Protein AF-A0A8J2T302-F1 (afdb_monomer_lite)

Sequence (129 aa):
MDTKFPEDETDPAKMKKLLAAMSPAQEDRFEQARRARFKPNHLKKLAVIADRGPLDDGGAVVLASLAKSRVAELVRAARERKPGEGALLPSDYAAAARALQRRGRVQVVGSHKKPRLDGPAVVDADELL

pLDDT: mean 75.21, std 18.76, range [34.72, 92.19]

Foldseek 3Di:
DDPPDPPPPPDPVVVVVVCVPDDPVRVVVVVCLVPDWDDLVVVQVVCVVVVVDGDDPVRSRVVRVVVSVVVVQLVVLLCVVVPDDDDRDPVSSVVSVVVCVVVVNDDDDDPVPDPPPPDPDPPDPVVVD

Radius of gyration: 19.32 Å; chains: 1; bounding box: 54×46×35 Å

Secondary structure (DSSP, 8-state):
----PPP-TT-HHHHHHHHHT--HHHHHHHHHHHH----HHHHHHHHHHTTS-PPPHHHHHHHHHHHHHHHHHHHHHHHHHS-SSSPPPHHHHHHHHHHHHHTT-S----TT----TTSPP---GGG--

Organism: NCBI:txid35677

Structure (mmCIF, N/CA/C/O backbone):
data_AF-A0A8J2T302-F1
#
_entry.id   AF-A0A8J2T302-F1
#
loop_
_atom_site.group_PDB
_atom_site.id
_atom_site.type_symbol
_atom_site.label_atom_id
_atom_site.label_alt_id
_atom_site.label_comp_id
_atom_site.label_asym_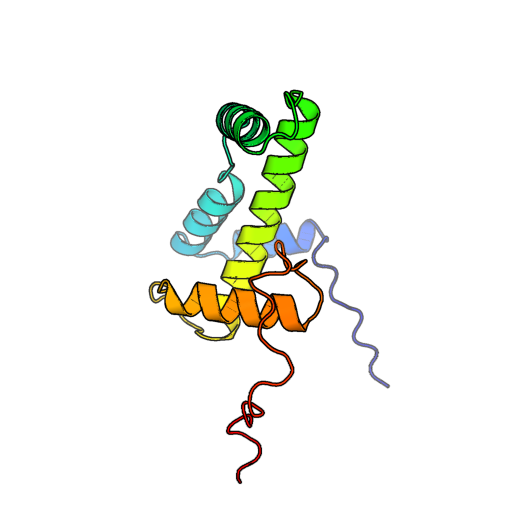id
_atom_site.label_entity_id
_atom_site.label_seq_id
_atom_site.pdbx_PDB_ins_code
_atom_site.Cartn_x
_atom_site.Cartn_y
_atom_site.Cartn_z
_atom_site.occupancy
_atom_site.B_iso_or_equiv
_atom_site.auth_seq_id
_atom_site.auth_comp_id
_atom_site.auth_asym_id
_atom_site.auth_atom_id
_atom_site.pdbx_PDB_model_num
ATOM 1 N N . MET A 1 1 ? -37.675 -12.448 -4.739 1.00 34.72 1 MET A N 1
ATOM 2 C CA . MET A 1 1 ? -36.214 -12.597 -4.882 1.00 34.72 1 MET A CA 1
ATOM 3 C C . MET A 1 1 ? -35.628 -11.202 -4.839 1.00 34.72 1 MET A C 1
ATOM 5 O O . MET A 1 1 ? -35.756 -10.479 -5.817 1.00 34.72 1 MET A O 1
ATOM 9 N N . ASP A 1 2 ? -35.091 -10.798 -3.690 1.00 37.69 2 ASP A N 1
ATOM 10 C CA . ASP A 1 2 ? -34.517 -9.465 -3.502 1.00 37.69 2 ASP A CA 1
ATOM 11 C C . ASP A 1 2 ? -33.136 -9.403 -4.153 1.00 37.69 2 ASP A C 1
ATOM 13 O O . ASP A 1 2 ? -32.121 -9.795 -3.575 1.00 37.69 2 ASP A O 1
ATOM 17 N N . THR A 1 3 ? -33.093 -8.930 -5.393 1.00 38.09 3 THR A N 1
ATOM 18 C CA . THR A 1 3 ? -31.848 -8.584 -6.074 1.00 38.09 3 THR A CA 1
ATOM 19 C C . THR A 1 3 ? -31.274 -7.321 -5.434 1.00 38.09 3 THR A C 1
ATOM 21 O O . THR A 1 3 ? -31.569 -6.204 -5.858 1.00 38.09 3 THR A O 1
ATOM 24 N N . LYS A 1 4 ? -30.451 -7.487 -4.392 1.00 36.47 4 LYS A N 1
ATOM 25 C CA . LYS A 1 4 ? -29.522 -6.444 -3.942 1.00 36.47 4 LYS A CA 1
ATOM 26 C C . LYS A 1 4 ? -28.535 -6.180 -5.078 1.00 36.47 4 LYS A C 1
ATOM 28 O O . LYS A 1 4 ? -27.597 -6.948 -5.279 1.00 36.47 4 LYS A O 1
ATOM 33 N N . PHE A 1 5 ? -28.770 -5.116 -5.842 1.00 38.53 5 PHE A N 1
ATOM 34 C CA . PHE A 1 5 ? -27.757 -4.554 -6.729 1.00 38.53 5 PHE A CA 1
ATOM 35 C C . PHE A 1 5 ? -26.495 -4.269 -5.898 1.00 38.53 5 PHE A C 1
ATOM 37 O O . PHE A 1 5 ? -26.631 -3.768 -4.777 1.00 38.53 5 PHE A O 1
ATOM 44 N N . PRO A 1 6 ? -25.287 -4.610 -6.384 1.00 46.75 6 PRO A N 1
ATOM 45 C CA . PRO A 1 6 ? -24.065 -4.233 -5.692 1.00 46.75 6 PRO A CA 1
ATOM 46 C C . PRO A 1 6 ? -24.058 -2.708 -5.620 1.00 46.75 6 PRO A C 1
ATOM 48 O O . PRO A 1 6 ? -24.114 -2.042 -6.651 1.00 46.75 6 PRO A O 1
ATOM 51 N N . GLU A 1 7 ? -24.108 -2.160 -4.407 1.00 50.03 7 GLU A N 1
ATOM 52 C CA . GLU A 1 7 ? -24.108 -0.718 -4.212 1.00 50.03 7 GLU A CA 1
ATOM 53 C C . GLU A 1 7 ? -22.887 -0.130 -4.919 1.00 50.03 7 GLU A C 1
ATOM 55 O O . GLU A 1 7 ? -21.755 -0.473 -4.586 1.00 50.03 7 GLU A O 1
ATOM 60 N N . ASP A 1 8 ? -23.121 0.724 -5.912 1.00 48.75 8 ASP A N 1
ATOM 61 C CA . ASP A 1 8 ? -22.060 1.245 -6.760 1.00 48.75 8 ASP A CA 1
ATOM 62 C C . ASP A 1 8 ? -21.158 2.183 -5.940 1.00 48.75 8 ASP A C 1
ATOM 64 O O . ASP A 1 8 ? -21.500 3.330 -5.637 1.00 48.75 8 ASP A O 1
ATOM 68 N N . GLU A 1 9 ? -20.006 1.666 -5.508 1.00 52.34 9 GLU A N 1
ATOM 69 C CA . GLU A 1 9 ? -18.983 2.395 -4.748 1.00 52.34 9 GLU A CA 1
ATOM 70 C C . GLU A 1 9 ? -18.361 3.555 -5.553 1.00 52.34 9 GLU A C 1
ATOM 72 O O . GLU A 1 9 ? -17.573 4.328 -5.004 1.00 52.34 9 GLU A O 1
ATOM 77 N N . THR A 1 10 ? -18.717 3.702 -6.837 1.00 58.81 10 THR A N 1
ATOM 78 C CA . THR A 1 10 ? -18.198 4.744 -7.732 1.00 58.81 10 THR A CA 1
ATOM 79 C C . THR A 1 10 ? -19.069 6.002 -7.835 1.00 58.81 10 THR A C 1
ATOM 81 O O . THR A 1 10 ? -18.647 6.965 -8.477 1.00 58.81 10 THR A O 1
ATOM 84 N N . ASP A 1 11 ? -20.228 6.062 -7.164 1.00 74.62 11 ASP A N 1
ATOM 85 C CA . ASP A 1 11 ? -21.092 7.252 -7.178 1.00 74.62 11 ASP A CA 1
ATOM 86 C C . ASP A 1 11 ? -20.425 8.462 -6.469 1.00 74.62 11 ASP A C 1
ATOM 88 O O . ASP A 1 11 ? -20.231 8.448 -5.241 1.00 74.62 11 ASP A O 1
ATOM 92 N N . PRO A 1 12 ? -20.112 9.558 -7.195 1.00 70.56 12 PRO A N 1
ATOM 93 C CA . PRO A 1 12 ? -19.490 10.746 -6.615 1.00 70.56 12 PRO A CA 1
ATOM 94 C C . PRO A 1 12 ? -20.365 11.431 -5.553 1.00 70.56 12 PRO A C 1
ATOM 96 O O . PRO A 1 12 ? -19.830 12.047 -4.625 1.00 70.56 12 PRO A O 1
ATOM 99 N N . ALA A 1 13 ? -21.695 11.313 -5.629 1.00 77.62 13 ALA A N 1
ATOM 100 C CA . ALA A 1 13 ? -22.598 11.869 -4.624 1.00 77.62 13 ALA A CA 1
ATOM 101 C C . ALA A 1 13 ? -22.530 11.084 -3.304 1.00 77.62 13 ALA A C 1
ATOM 103 O O . ALA A 1 13 ? -22.522 11.684 -2.223 1.00 77.62 13 ALA A O 1
ATOM 104 N N . LYS A 1 14 ? -22.416 9.752 -3.375 1.00 75.00 14 LYS A N 1
ATOM 105 C CA . LYS A 1 14 ? -22.210 8.882 -2.208 1.00 75.00 14 LYS A CA 1
ATOM 106 C C . LYS A 1 14 ? -20.849 9.126 -1.561 1.00 75.00 14 LYS A C 1
ATOM 108 O O . LYS A 1 14 ? -20.780 9.272 -0.341 1.00 75.00 14 LYS A O 1
ATOM 113 N N . MET A 1 15 ? -19.792 9.269 -2.362 1.00 71.69 15 MET A N 1
ATOM 114 C CA . MET A 1 15 ? -18.455 9.606 -1.859 1.00 71.69 15 MET A CA 1
ATOM 115 C C . MET A 1 15 ? -18.459 10.946 -1.114 1.00 71.69 15 MET A C 1
ATOM 117 O O . MET A 1 15 ? -17.925 11.048 -0.013 1.00 71.69 15 MET A O 1
ATOM 121 N N . LYS A 1 16 ? -19.140 11.965 -1.657 1.00 75.50 16 LYS A N 1
ATOM 122 C CA . LYS A 1 16 ? -19.279 13.273 -0.999 1.00 75.50 16 LYS A CA 1
ATOM 123 C C . LYS A 1 16 ? -20.013 13.178 0.343 1.00 75.50 16 LYS A C 1
ATOM 125 O O . LYS A 1 16 ? -19.604 13.832 1.298 1.00 75.50 16 LYS A O 1
ATOM 130 N N . LYS A 1 17 ? -21.062 12.351 0.434 1.00 81.31 17 LYS A N 1
ATOM 131 C CA . LYS A 1 17 ? -21.780 12.091 1.696 1.00 81.31 17 LYS A CA 1
ATOM 132 C C . LYS A 1 17 ? -20.908 11.364 2.721 1.00 81.31 17 LYS A C 1
ATOM 134 O O . LYS A 1 17 ? -20.932 11.732 3.888 1.00 81.31 17 LYS A O 1
ATOM 139 N N . LEU A 1 18 ? -20.132 10.370 2.288 1.00 76.62 18 LEU A N 1
ATOM 140 C CA . LEU A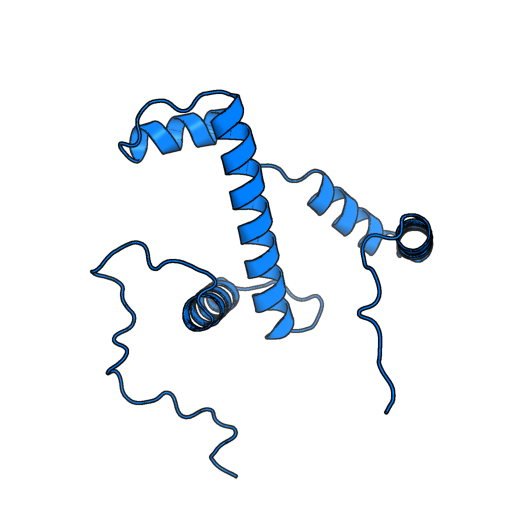 1 18 ? -19.203 9.638 3.152 1.00 76.62 18 LEU A CA 1
ATOM 141 C C . LEU A 1 18 ? -18.120 10.557 3.716 1.00 76.62 18 LEU A C 1
ATOM 143 O O . LEU A 1 18 ? -17.896 10.542 4.919 1.00 76.62 18 LEU A O 1
ATOM 147 N N . LEU A 1 19 ? -17.506 11.387 2.869 1.00 73.94 19 LEU A N 1
ATOM 148 C CA . LEU A 1 19 ? -16.501 12.363 3.296 1.00 73.94 19 LEU A CA 1
ATOM 149 C C . LEU A 1 19 ? -17.088 13.396 4.268 1.00 73.94 19 LEU A C 1
ATOM 151 O O . LEU A 1 19 ? -16.457 13.711 5.268 1.00 73.94 19 LEU A O 1
ATOM 155 N N . ALA A 1 20 ? -18.316 13.869 4.028 1.00 80.38 20 ALA A N 1
ATOM 156 C CA . ALA A 1 20 ? -18.994 14.815 4.919 1.00 80.38 20 ALA A CA 1
ATOM 157 C C . ALA A 1 20 ? -19.364 14.224 6.294 1.00 80.38 20 ALA A C 1
ATOM 159 O O . ALA A 1 20 ? -19.587 14.977 7.238 1.00 80.38 20 ALA A O 1
ATOM 160 N N . ALA A 1 21 ? -19.451 12.897 6.406 1.00 85.12 21 ALA A N 1
ATOM 161 C CA . ALA A 1 21 ? -19.777 12.193 7.645 1.00 85.12 21 ALA A CA 1
ATOM 162 C C . ALA A 1 21 ? -18.535 11.713 8.422 1.00 85.12 21 ALA A C 1
ATOM 164 O O . ALA A 1 21 ? -18.685 11.112 9.487 1.00 85.12 21 ALA A O 1
ATOM 165 N N . MET A 1 22 ? -17.321 11.934 7.902 1.00 85.94 22 MET A N 1
ATOM 166 C CA . MET A 1 22 ? -16.089 11.506 8.563 1.00 85.94 22 MET A CA 1
ATOM 167 C C . MET A 1 22 ? -15.799 12.354 9.802 1.00 85.94 22 MET A C 1
ATOM 169 O O . MET A 1 22 ? -15.908 13.577 9.786 1.00 85.94 22 MET A O 1
ATOM 173 N N . SER A 1 23 ? -15.360 11.703 10.878 1.00 89.00 23 SER A N 1
ATOM 174 C CA . SER A 1 23 ? -14.713 12.413 11.980 1.00 89.00 23 SER A CA 1
ATOM 175 C C . SER A 1 23 ? -13.345 12.961 11.537 1.00 89.00 23 SER A C 1
ATOM 177 O O . SER A 1 23 ? -12.742 12.402 10.617 1.00 89.00 23 SER A O 1
ATOM 179 N N . PRO A 1 24 ? -12.780 13.978 12.217 1.00 88.44 24 PRO A N 1
ATOM 180 C CA . PRO A 1 24 ? -11.465 14.525 11.857 1.00 88.44 24 PRO A CA 1
ATOM 181 C C . PRO A 1 24 ? -10.363 13.456 11.776 1.00 88.44 24 PRO A C 1
ATOM 183 O O . PRO A 1 24 ? -9.580 13.413 10.833 1.00 88.44 24 PRO A O 1
ATOM 186 N N . ALA A 1 25 ? -10.367 12.493 12.704 1.00 86.38 25 ALA A N 1
ATOM 187 C CA . ALA A 1 25 ? -9.422 11.376 12.685 1.00 86.38 25 ALA A CA 1
ATOM 188 C C . ALA A 1 25 ? -9.643 10.405 11.505 1.00 86.38 25 ALA A C 1
ATOM 190 O O . ALA A 1 25 ? -8.721 9.707 11.080 1.00 86.38 25 ALA A O 1
ATOM 191 N N . GLN A 1 26 ? -10.869 10.284 10.989 1.00 85.81 26 GLN A N 1
ATOM 192 C CA . GLN A 1 26 ? -11.154 9.501 9.783 1.00 85.81 26 GLN A CA 1
ATOM 193 C C . GLN A 1 26 ? -10.713 10.245 8.521 1.00 85.81 26 GLN A C 1
ATOM 195 O O . GLN A 1 26 ? -10.113 9.619 7.647 1.00 85.81 26 GLN A O 1
ATOM 200 N N . GLU A 1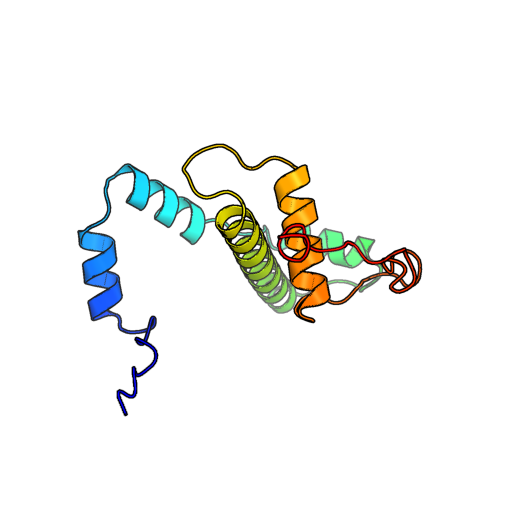 27 ? -10.931 11.558 8.465 1.00 87.44 27 GLU A N 1
ATOM 201 C CA . GLU A 1 27 ? -10.476 12.417 7.371 1.00 87.44 27 GLU A CA 1
ATOM 202 C C . GLU A 1 27 ? -8.9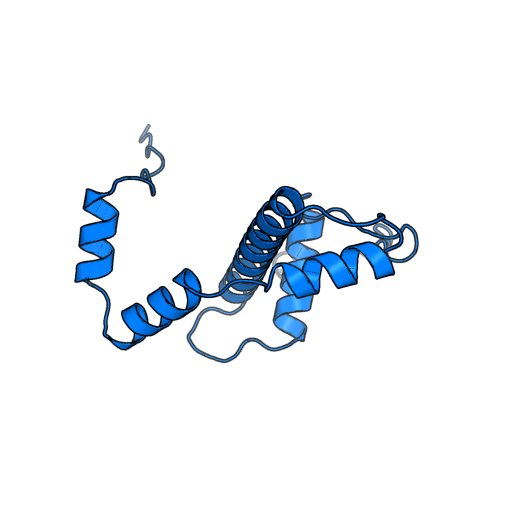45 12.415 7.256 1.00 87.44 27 GLU A C 1
ATOM 204 O O . GLU A 1 27 ? -8.406 12.167 6.177 1.00 87.44 27 GLU A O 1
ATOM 209 N N . ASP A 1 28 ? -8.232 12.553 8.377 1.00 88.56 28 ASP A N 1
ATOM 210 C CA . ASP A 1 28 ? -6.768 12.485 8.406 1.00 88.56 28 ASP A CA 1
ATOM 211 C C . ASP A 1 28 ? -6.244 11.144 7.878 1.00 88.56 28 ASP A C 1
ATOM 213 O O . ASP A 1 28 ? -5.334 11.094 7.043 1.00 88.56 28 ASP A O 1
ATOM 217 N N . ARG A 1 29 ? -6.838 10.029 8.327 1.00 86.81 29 ARG A N 1
ATOM 218 C CA . ARG A 1 29 ? -6.476 8.681 7.853 1.00 86.81 29 ARG A CA 1
ATOM 219 C C . ARG A 1 29 ? -6.761 8.519 6.358 1.00 86.81 29 ARG A C 1
ATOM 221 O O . ARG A 1 29 ? -5.951 7.919 5.645 1.00 86.81 29 ARG A O 1
ATOM 228 N N . PHE A 1 30 ? -7.873 9.069 5.874 1.00 88.38 30 PHE A N 1
ATOM 229 C CA . PHE A 1 30 ? -8.222 9.064 4.457 1.00 88.38 30 PHE A CA 1
ATOM 230 C C . PHE A 1 30 ? -7.220 9.872 3.622 1.00 88.38 30 PHE A C 1
ATOM 232 O O . PHE A 1 30 ? -6.681 9.349 2.645 1.00 88.38 30 PHE A O 1
ATOM 239 N N . GLU A 1 31 ? -6.895 11.105 4.015 1.00 89.62 31 GLU A N 1
ATOM 240 C CA . GLU A 1 31 ? -5.949 11.957 3.286 1.00 89.62 31 GLU A CA 1
ATOM 241 C C . GLU A 1 31 ? -4.531 11.373 3.277 1.00 89.62 31 GLU A C 1
ATOM 243 O O . GLU A 1 31 ? -3.857 11.392 2.238 1.00 89.62 31 GLU A O 1
ATOM 248 N N . GLN A 1 32 ? -4.090 10.781 4.393 1.00 89.88 32 GLN A N 1
ATOM 249 C CA . GLN A 1 32 ? -2.828 10.042 4.459 1.00 89.88 32 GLN A CA 1
ATOM 250 C C . GLN A 1 32 ? -2.810 8.888 3.448 1.00 89.88 3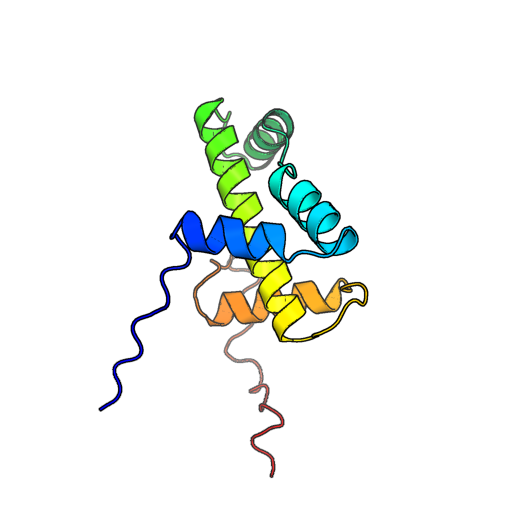2 GLN A C 1
ATOM 252 O O . GLN A 1 32 ? -1.872 8.777 2.653 1.00 89.88 32 GLN A O 1
ATOM 257 N N . ALA A 1 33 ? -3.861 8.063 3.410 1.00 88.75 33 ALA A N 1
ATOM 258 C CA . ALA A 1 33 ? -3.973 6.963 2.454 1.00 88.75 33 ALA A CA 1
ATOM 259 C C . ALA A 1 33 ? -4.049 7.460 0.998 1.00 88.75 33 ALA A C 1
ATOM 261 O O . ALA A 1 33 ? -3.411 6.893 0.100 1.00 88.75 33 ALA A O 1
ATOM 262 N N . ARG A 1 34 ? -4.775 8.555 0.744 1.00 88.94 34 ARG A N 1
ATOM 263 C CA . ARG A 1 34 ? -4.922 9.162 -0.585 1.00 88.94 34 ARG A CA 1
ATOM 264 C C . ARG A 1 34 ? -3.577 9.632 -1.131 1.00 88.94 34 ARG A C 1
ATOM 266 O O . ARG A 1 34 ? -3.238 9.302 -2.268 1.00 88.94 34 ARG A O 1
ATOM 273 N N . ARG A 1 35 ? -2.778 10.325 -0.314 1.00 89.62 35 ARG A N 1
ATOM 274 C CA . ARG A 1 35 ? -1.480 10.900 -0.715 1.00 89.62 35 ARG A CA 1
ATOM 275 C C . ARG A 1 35 ? -0.311 9.915 -0.650 1.00 89.62 35 ARG A C 1
ATOM 277 O O . ARG A 1 35 ? 0.714 10.162 -1.287 1.00 89.62 35 ARG A O 1
ATOM 284 N N . ALA A 1 36 ? -0.449 8.801 0.071 1.00 90.44 36 ALA A N 1
ATOM 285 C CA . ALA A 1 36 ? 0.582 7.769 0.146 1.00 90.44 36 ALA A CA 1
ATOM 286 C C . ALA A 1 36 ? 0.937 7.238 -1.253 1.00 90.44 36 ALA A C 1
ATOM 288 O O . ALA A 1 36 ? 0.064 6.812 -2.014 1.00 90.44 36 ALA A O 1
ATOM 289 N N . ARG A 1 37 ? 2.228 7.263 -1.599 1.00 91.69 37 ARG A N 1
ATOM 290 C CA . ARG A 1 37 ? 2.749 6.793 -2.889 1.00 91.69 37 ARG A CA 1
ATOM 291 C C . ARG A 1 37 ? 4.175 6.275 -2.756 1.00 91.69 37 ARG A C 1
ATOM 293 O O . ARG A 1 37 ? 4.987 6.859 -2.038 1.00 91.69 37 ARG A O 1
ATOM 300 N N . PHE A 1 38 ? 4.497 5.223 -3.502 1.00 91.81 38 PHE A N 1
ATOM 301 C CA . PHE A 1 38 ? 5.884 4.816 -3.702 1.00 91.81 38 PHE A CA 1
ATOM 302 C C . PHE A 1 38 ? 6.592 5.834 -4.600 1.00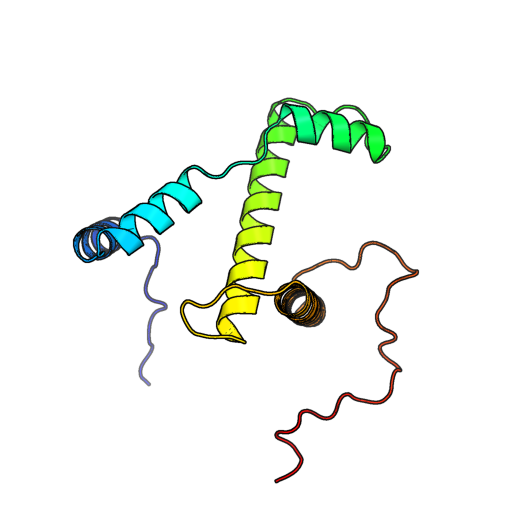 91.81 38 PHE A C 1
ATOM 304 O O . PHE A 1 38 ? 6.017 6.321 -5.572 1.00 91.81 38 PHE A O 1
ATOM 311 N N . LYS A 1 39 ? 7.842 6.178 -4.273 1.00 92.06 39 LYS A N 1
ATOM 312 C CA . LYS A 1 39 ? 8.639 7.103 -5.089 1.00 92.06 39 LYS A CA 1
ATOM 313 C C . LYS A 1 39 ? 9.087 6.385 -6.374 1.00 92.06 39 LYS A C 1
ATOM 315 O O . LYS A 1 39 ? 9.816 5.398 -6.249 1.00 92.06 39 LYS A O 1
ATOM 320 N N . PRO A 1 40 ? 8.749 6.881 -7.582 1.00 88.12 40 PRO A N 1
ATOM 321 C CA . PRO A 1 40 ? 9.115 6.222 -8.841 1.00 88.12 40 PRO A CA 1
ATOM 322 C C . PRO A 1 40 ? 10.617 5.944 -8.964 1.00 88.12 40 PRO A C 1
ATOM 324 O O . PRO A 1 40 ? 11.017 4.850 -9.346 1.00 88.12 40 PRO A O 1
ATOM 327 N N . ASN A 1 41 ? 11.465 6.878 -8.518 1.00 89.75 41 ASN A N 1
ATOM 328 C CA . ASN A 1 41 ? 12.922 6.709 -8.537 1.00 89.75 41 ASN A CA 1
ATOM 329 C C . ASN A 1 41 ? 13.412 5.506 -7.713 1.00 89.75 41 ASN A C 1
ATOM 331 O O . ASN A 1 41 ? 14.411 4.890 -8.070 1.00 89.75 41 ASN A O 1
ATOM 335 N N . HIS A 1 42 ? 12.731 5.155 -6.618 1.00 91.94 42 HIS A N 1
ATOM 336 C CA . HIS A 1 42 ? 13.093 3.975 -5.828 1.00 91.94 42 HIS A CA 1
ATOM 337 C C . HIS A 1 42 ? 12.685 2.686 -6.545 1.00 91.94 42 HIS A C 1
ATOM 339 O O . HIS A 1 42 ? 13.424 1.708 -6.515 1.00 91.94 42 HIS A O 1
ATOM 345 N N . LEU A 1 43 ? 11.540 2.698 -7.231 1.00 89.25 43 LEU A N 1
ATOM 346 C CA . LEU A 1 43 ? 11.062 1.554 -8.005 1.00 89.25 43 LEU A CA 1
ATOM 347 C C . LEU A 1 43 ? 11.946 1.275 -9.220 1.00 89.25 43 LEU A C 1
ATOM 349 O O . LEU A 1 43 ? 12.267 0.120 -9.472 1.00 89.25 43 LEU A O 1
ATOM 353 N N . LYS A 1 44 ? 12.420 2.317 -9.911 1.00 88.38 44 LYS A N 1
ATOM 354 C CA . LYS A 1 44 ? 13.402 2.171 -10.995 1.00 88.38 44 LYS A CA 1
ATOM 355 C C . LYS A 1 44 ? 14.690 1.503 -10.515 1.00 88.38 44 LYS A C 1
ATOM 357 O O . LYS A 1 44 ? 15.175 0.581 -11.159 1.00 88.38 44 LYS A O 1
ATOM 362 N N . LYS A 1 45 ? 15.210 1.915 -9.351 1.00 89.50 45 LYS A N 1
ATOM 363 C CA . LYS A 1 45 ? 16.381 1.271 -8.728 1.00 89.50 45 LYS A CA 1
ATOM 364 C C . LYS A 1 45 ? 16.110 -0.196 -8.384 1.00 89.50 45 LYS A C 1
ATOM 366 O O . LYS A 1 45 ? 16.949 -1.044 -8.656 1.00 89.50 45 LYS A O 1
ATOM 371 N N . LEU A 1 46 ? 14.937 -0.502 -7.825 1.00 88.69 46 LEU A N 1
ATOM 372 C CA . LEU A 1 46 ? 14.535 -1.880 -7.523 1.00 88.69 46 LEU A CA 1
ATOM 373 C C . LEU A 1 46 ? 14.404 -2.746 -8.781 1.00 88.69 46 LEU A C 1
ATOM 375 O O . LEU A 1 46 ? 14.788 -3.908 -8.739 1.00 88.69 46 LEU A O 1
ATOM 379 N N . ALA A 1 47 ? 13.903 -2.198 -9.891 1.00 86.00 47 ALA A N 1
ATOM 380 C CA . ALA A 1 47 ? 13.777 -2.924 -11.155 1.00 86.00 47 ALA A CA 1
ATOM 381 C C . ALA A 1 47 ? 15.143 -3.358 -11.713 1.00 86.00 47 ALA A C 1
ATOM 383 O O . ALA A 1 47 ? 15.291 -4.503 -12.138 1.00 86.00 47 ALA A O 1
ATOM 384 N N . VAL A 1 48 ? 16.152 -2.483 -11.613 1.00 84.88 48 VAL A N 1
ATOM 385 C CA . VAL A 1 48 ? 17.542 -2.807 -11.975 1.00 84.88 48 VAL A CA 1
ATOM 386 C C . VAL A 1 48 ? 18.106 -3.904 -11.066 1.00 84.88 48 VAL A C 1
ATOM 388 O O . VAL A 1 48 ? 18.694 -4.857 -11.559 1.00 84.88 48 VAL A O 1
ATOM 391 N N . ILE A 1 49 ? 17.882 -3.814 -9.749 1.00 85.06 49 ILE A N 1
ATOM 392 C CA . ILE A 1 49 ? 18.333 -4.836 -8.783 1.00 85.06 49 ILE A CA 1
ATOM 393 C C . ILE A 1 49 ? 17.657 -6.192 -9.035 1.00 85.06 49 ILE A C 1
ATOM 395 O O . ILE A 1 49 ? 18.273 -7.236 -8.850 1.00 85.06 49 ILE A O 1
ATOM 399 N N . ALA A 1 50 ? 16.392 -6.187 -9.453 1.00 79.81 50 ALA A N 1
ATOM 400 C CA . ALA A 1 50 ? 15.619 -7.392 -9.746 1.00 79.81 50 ALA A CA 1
ATOM 401 C C . ALA A 1 50 ? 15.931 -8.011 -11.124 1.00 79.81 50 ALA A C 1
ATOM 403 O O . ALA A 1 50 ? 15.185 -8.890 -11.561 1.00 79.81 50 ALA A O 1
ATOM 404 N N . ASP A 1 51 ? 16.977 -7.532 -11.806 1.00 75.81 51 ASP A N 1
ATOM 405 C CA . ASP A 1 51 ? 17.420 -7.959 -13.140 1.00 75.81 51 ASP A CA 1
ATOM 406 C C . ASP A 1 51 ? 16.316 -7.873 -14.213 1.00 75.81 51 ASP A C 1
ATOM 408 O O . ASP A 1 51 ? 16.250 -8.641 -15.169 1.00 75.81 51 ASP A O 1
ATOM 412 N N . ARG A 1 52 ? 15.384 -6.922 -14.042 1.00 74.19 52 ARG A N 1
ATOM 413 C CA . ARG A 1 52 ? 14.288 -6.656 -14.994 1.00 74.19 52 ARG A CA 1
ATOM 414 C C . ARG A 1 52 ? 14.637 -5.572 -16.014 1.00 74.19 52 ARG A C 1
ATOM 416 O O . ARG A 1 52 ? 13.786 -5.217 -16.826 1.00 74.19 52 ARG A O 1
ATOM 423 N N . GLY A 1 53 ? 15.867 -5.063 -15.975 1.00 79.94 53 GLY A N 1
ATOM 424 C CA . GLY A 1 53 ? 16.312 -3.930 -16.778 1.00 79.94 53 GLY A CA 1
ATOM 425 C C . GLY A 1 53 ? 15.819 -2.575 -16.247 1.00 79.94 53 GLY A C 1
ATOM 426 O O . GLY A 1 53 ? 15.118 -2.500 -15.231 1.00 79.94 53 GLY A O 1
ATOM 427 N N . PRO A 1 54 ? 16.225 -1.473 -16.899 1.00 83.62 54 PRO A N 1
ATOM 428 C CA . PRO A 1 54 ? 15.784 -0.136 -16.529 1.00 83.62 54 PRO A CA 1
ATOM 429 C C . PRO A 1 54 ? 14.281 0.029 -16.778 1.00 83.62 54 PRO A C 1
ATOM 431 O O . PRO A 1 54 ? 13.768 -0.314 -17.840 1.00 83.62 54 PRO A O 1
ATOM 434 N N . LEU A 1 55 ? 13.584 0.587 -15.789 1.00 87.19 55 LEU A N 1
ATOM 435 C CA . LEU A 1 55 ? 12.164 0.916 -15.875 1.00 87.19 55 LEU A CA 1
ATOM 436 C C . LEU A 1 55 ? 11.998 2.376 -16.311 1.00 87.19 55 LEU A C 1
ATOM 438 O O . LEU A 1 55 ? 12.621 3.275 -15.733 1.00 87.19 55 LEU A O 1
ATOM 442 N N . ASP A 1 56 ? 11.147 2.613 -17.302 1.00 90.75 56 ASP A N 1
ATOM 443 C CA . ASP A 1 56 ? 10.783 3.952 -17.755 1.00 90.75 56 ASP A CA 1
ATOM 444 C C . ASP A 1 56 ? 9.868 4.672 -16.743 1.00 90.75 56 ASP A C 1
ATOM 446 O O . ASP A 1 56 ? 9.422 4.118 -15.731 1.00 90.75 56 ASP A O 1
ATOM 450 N N . ASP A 1 57 ? 9.616 5.959 -16.976 1.00 89.62 57 ASP A N 1
ATOM 451 C CA . ASP A 1 57 ? 8.799 6.793 -16.088 1.00 89.62 57 ASP A CA 1
ATOM 452 C C . ASP A 1 57 ? 7.360 6.275 -15.996 1.00 89.62 57 ASP A C 1
ATOM 454 O O . ASP A 1 57 ? 6.809 6.175 -14.895 1.00 89.62 57 ASP A O 1
ATOM 458 N N . GLY A 1 58 ? 6.781 5.889 -17.137 1.00 90.12 58 GLY A N 1
ATOM 459 C CA . GLY A 1 58 ? 5.432 5.334 -17.219 1.00 90.12 58 GLY A CA 1
ATOM 460 C C . GLY A 1 58 ? 5.306 4.018 -16.455 1.00 90.12 58 GLY A C 1
ATOM 461 O O . GLY A 1 58 ? 4.440 3.884 -15.585 1.00 90.12 58 GLY A O 1
ATOM 462 N N . GLY A 1 59 ? 6.215 3.072 -16.694 1.00 89.38 59 GLY A N 1
ATOM 463 C CA . GLY A 1 59 ? 6.258 1.794 -15.992 1.00 89.38 59 GLY A CA 1
ATOM 464 C C . GLY A 1 59 ? 6.466 1.953 -14.487 1.00 89.38 59 GLY A C 1
ATOM 465 O O . GLY A 1 59 ? 5.833 1.247 -13.699 1.00 89.38 59 GLY A O 1
ATOM 466 N N . ALA A 1 60 ? 7.275 2.924 -14.055 1.00 90.12 60 ALA A N 1
ATOM 467 C CA . ALA A 1 60 ? 7.472 3.211 -12.635 1.00 90.12 60 ALA A CA 1
ATOM 468 C C . ALA A 1 60 ? 6.194 3.728 -11.955 1.00 90.12 60 ALA A C 1
ATOM 470 O O . ALA A 1 60 ? 5.916 3.352 -10.813 1.00 90.12 60 ALA A O 1
ATOM 471 N N . VAL A 1 61 ? 5.397 4.550 -12.645 1.00 89.12 61 VAL A N 1
ATOM 472 C CA . VAL A 1 61 ? 4.091 5.015 -12.148 1.00 89.12 61 VAL A CA 1
ATOM 473 C C . VAL A 1 61 ? 3.094 3.859 -12.058 1.00 89.12 61 VAL A C 1
ATOM 475 O O . VAL A 1 61 ? 2.430 3.707 -11.031 1.00 89.12 61 VAL A O 1
ATOM 478 N N . VAL A 1 62 ? 3.015 3.011 -13.086 1.00 90.19 62 VAL A N 1
ATOM 479 C CA . VAL A 1 62 ? 2.131 1.833 -13.083 1.00 90.19 62 VAL A CA 1
ATOM 480 C C . VAL A 1 62 ? 2.505 0.882 -11.946 1.00 90.19 62 VAL A C 1
ATOM 482 O O . VAL A 1 62 ? 1.639 0.481 -11.167 1.00 90.19 62 VAL A O 1
ATOM 485 N N . LEU A 1 63 ? 3.795 0.582 -11.781 1.00 89.56 63 LEU A N 1
ATOM 486 C CA . LEU A 1 63 ? 4.279 -0.277 -10.705 1.00 89.56 63 LEU A CA 1
ATOM 487 C C . LEU A 1 63 ? 3.978 0.313 -9.319 1.00 89.56 63 LEU A C 1
ATOM 489 O O . LEU A 1 63 ? 3.574 -0.424 -8.419 1.00 89.56 63 LEU A O 1
ATOM 493 N N . ALA A 1 64 ? 4.111 1.633 -9.143 1.00 90.25 64 ALA A N 1
ATOM 494 C CA . ALA A 1 64 ? 3.747 2.307 -7.896 1.00 90.25 64 ALA A CA 1
ATOM 495 C C . ALA A 1 64 ? 2.257 2.144 -7.568 1.00 90.25 64 ALA A C 1
ATOM 497 O O . ALA A 1 64 ? 1.910 1.860 -6.418 1.00 90.25 64 ALA A O 1
ATOM 498 N N . SER A 1 65 ? 1.388 2.293 -8.570 1.00 89.50 65 SER A N 1
ATOM 499 C CA . SER A 1 65 ? -0.059 2.117 -8.428 1.00 89.50 65 SER A CA 1
ATOM 500 C C . SER A 1 65 ? -0.421 0.672 -8.082 1.00 89.50 65 SER A C 1
ATOM 502 O O . SER A 1 65 ? -1.156 0.445 -7.123 1.00 89.50 65 SER A O 1
ATOM 504 N N . LEU A 1 66 ? 0.157 -0.311 -8.781 1.00 90.00 66 LEU A N 1
ATOM 505 C CA . LEU A 1 66 ? -0.053 -1.735 -8.497 1.00 90.00 66 LEU A CA 1
ATOM 506 C C . LEU A 1 66 ? 0.410 -2.104 -7.082 1.00 90.00 66 LEU A C 1
ATOM 508 O O . LEU A 1 66 ? -0.313 -2.774 -6.342 1.00 90.00 66 LEU A O 1
ATOM 512 N N . ALA A 1 67 ? 1.584 -1.621 -6.672 1.00 90.75 67 ALA A N 1
ATOM 513 C CA . ALA A 1 67 ? 2.099 -1.836 -5.326 1.00 90.75 67 ALA A CA 1
ATOM 514 C C . ALA A 1 67 ? 1.188 -1.204 -4.258 1.00 90.75 67 ALA A C 1
ATOM 516 O O . ALA A 1 67 ? 0.927 -1.830 -3.231 1.00 90.75 67 ALA A O 1
ATOM 517 N N . LYS A 1 68 ? 0.655 0.003 -4.498 1.00 92.12 68 LYS A N 1
ATOM 518 C CA . LYS A 1 68 ? -0.298 0.660 -3.588 1.00 92.12 68 LYS A CA 1
ATOM 519 C C . LYS A 1 68 ? -1.587 -0.149 -3.445 1.00 92.12 68 LYS A C 1
ATOM 521 O O . LYS A 1 68 ? -1.998 -0.420 -2.317 1.00 92.12 68 LYS A O 1
ATOM 526 N N . SER A 1 69 ? -2.185 -0.580 -4.557 1.00 89.38 69 SER A N 1
ATOM 527 C CA . SER A 1 69 ? -3.382 -1.430 -4.543 1.00 89.38 69 SER A CA 1
ATOM 528 C C . SER A 1 69 ? -3.134 -2.723 -3.770 1.00 89.38 69 SER A C 1
ATOM 530 O O . SER A 1 69 ? -3.946 -3.120 -2.935 1.00 89.38 69 SER A O 1
ATOM 532 N N . ARG A 1 70 ? -1.959 -3.336 -3.955 1.00 89.38 70 ARG A N 1
ATOM 533 C CA . ARG A 1 70 ? -1.573 -4.551 -3.236 1.00 89.38 70 ARG A CA 1
ATOM 534 C C . ARG A 1 70 ? -1.454 -4.341 -1.724 1.00 89.38 70 ARG A C 1
ATOM 536 O O . ARG A 1 70 ? -1.895 -5.195 -0.955 1.00 89.38 70 ARG A O 1
ATOM 543 N N . VAL A 1 71 ? -0.870 -3.225 -1.287 1.00 92.00 71 VAL A N 1
ATOM 544 C CA . VAL A 1 71 ? -0.794 -2.870 0.140 1.00 92.00 71 VAL A CA 1
ATOM 545 C C . VAL A 1 71 ? -2.192 -2.643 0.715 1.00 92.00 71 VAL A C 1
ATOM 547 O O . VAL A 1 71 ? -2.477 -3.137 1.803 1.00 92.00 71 VAL A O 1
ATOM 550 N N . ALA A 1 72 ? -3.081 -1.966 -0.018 1.00 90.88 72 ALA A N 1
ATOM 551 C CA . ALA A 1 72 ? -4.459 -1.741 0.416 1.00 90.88 72 ALA A CA 1
ATOM 552 C C . ALA A 1 72 ? -5.221 -3.062 0.624 1.00 90.88 72 ALA A C 1
ATOM 554 O O . ALA A 1 72 ? -5.847 -3.249 1.666 1.00 90.88 72 ALA A O 1
ATOM 555 N N . GLU A 1 73 ? -5.108 -4.013 -0.310 1.00 89.69 73 GLU A N 1
ATOM 556 C CA . GLU A 1 73 ? -5.690 -5.352 -0.146 1.00 89.69 73 GLU A CA 1
ATOM 557 C C . GLU A 1 73 ? -5.145 -6.082 1.081 1.00 89.69 73 GLU A C 1
ATOM 559 O O . GLU A 1 73 ? -5.899 -6.737 1.800 1.00 89.69 73 GLU A O 1
ATOM 564 N N . LEU A 1 74 ? -3.834 -5.982 1.317 1.00 91.06 74 LEU A N 1
ATOM 565 C CA . LEU A 1 74 ? -3.181 -6.651 2.433 1.00 91.06 74 LEU A CA 1
ATOM 566 C C . LEU A 1 74 ? -3.642 -6.080 3.779 1.00 91.06 74 LEU A C 1
ATOM 568 O O . LEU A 1 74 ? -3.959 -6.845 4.688 1.00 91.06 74 LEU A O 1
ATOM 572 N N . VAL A 1 75 ? -3.714 -4.751 3.894 1.00 91.94 75 VAL A N 1
ATOM 573 C CA . VAL A 1 75 ? -4.221 -4.063 5.090 1.00 91.94 75 VAL A CA 1
ATOM 574 C C . VAL A 1 75 ? -5.693 -4.401 5.313 1.00 91.94 75 VAL A C 1
ATOM 576 O O . VAL A 1 75 ? -6.064 -4.726 6.438 1.00 91.94 75 VAL A O 1
ATOM 579 N N . ARG A 1 76 ? -6.522 -4.390 4.260 1.00 90.69 76 ARG A N 1
ATOM 580 C CA . ARG A 1 76 ? -7.942 -4.761 4.355 1.00 90.69 76 ARG A CA 1
ATOM 581 C C . ARG A 1 76 ? -8.109 -6.192 4.861 1.00 90.69 76 ARG A C 1
ATOM 583 O O . ARG A 1 76 ? -8.788 -6.400 5.856 1.00 90.69 76 ARG A O 1
ATOM 590 N N . ALA A 1 77 ? -7.422 -7.156 4.251 1.00 90.56 77 ALA A N 1
ATOM 591 C CA . ALA A 1 77 ? -7.486 -8.556 4.669 1.00 90.56 77 ALA A CA 1
ATOM 592 C C . ALA A 1 77 ? -6.953 -8.776 6.098 1.00 90.56 77 ALA A C 1
ATOM 594 O O . ALA A 1 77 ? -7.444 -9.643 6.818 1.00 90.56 77 ALA A O 1
ATOM 595 N N . ALA A 1 78 ? -5.962 -7.994 6.537 1.00 92.19 78 ALA A N 1
ATOM 596 C CA . ALA A 1 78 ? -5.497 -8.032 7.921 1.00 92.19 78 ALA A CA 1
ATOM 597 C C . ALA A 1 78 ? -6.552 -7.464 8.892 1.00 92.19 78 ALA A C 1
ATOM 599 O O . ALA A 1 78 ? -6.796 -8.057 9.941 1.00 92.19 78 ALA A O 1
ATOM 600 N N . ARG A 1 79 ? -7.222 -6.362 8.527 1.00 91.69 79 ARG A N 1
ATOM 601 C CA . ARG A 1 79 ? -8.297 -5.739 9.320 1.00 91.69 79 ARG A CA 1
ATOM 602 C C . ARG A 1 79 ? -9.577 -6.566 9.375 1.00 91.69 79 ARG A C 1
ATOM 604 O O . ARG A 1 79 ? -10.219 -6.574 10.414 1.00 91.69 79 ARG A O 1
ATOM 611 N N . GLU A 1 80 ? -9.913 -7.300 8.316 1.00 90.31 80 GLU A N 1
ATOM 612 C CA . GLU A 1 80 ? -11.026 -8.265 8.320 1.00 90.31 80 GLU A CA 1
ATOM 613 C C . GLU A 1 80 ? -10.828 -9.348 9.392 1.00 90.31 80 GLU A C 1
ATOM 615 O O . GLU A 1 80 ? -11.781 -9.766 10.038 1.00 90.31 80 GLU A O 1
ATOM 620 N N . ARG A 1 81 ? -9.580 -9.780 9.615 1.00 86.06 81 ARG A N 1
ATOM 621 C CA . ARG A 1 81 ? -9.235 -10.793 10.628 1.00 86.06 81 ARG A CA 1
ATOM 622 C C . ARG A 1 81 ? -9.076 -10.214 12.032 1.00 86.06 81 ARG A C 1
ATOM 624 O O . ARG A 1 81 ? -9.277 -10.926 13.009 1.00 86.06 81 ARG A O 1
ATOM 631 N N . LYS A 1 82 ? -8.658 -8.951 12.132 1.00 87.88 82 LYS A N 1
ATOM 632 C CA . LYS A 1 82 ? -8.443 -8.228 13.390 1.00 87.88 82 LYS A CA 1
ATOM 633 C C . LYS A 1 82 ? -9.179 -6.883 13.334 1.00 87.88 82 LYS A C 1
ATOM 635 O O . LYS A 1 82 ? -8.540 -5.847 13.094 1.00 87.88 82 LYS A O 1
ATOM 640 N N . PRO A 1 83 ? -10.514 -6.898 13.505 1.00 83.50 83 PRO A N 1
ATOM 641 C CA . PRO A 1 83 ? -11.309 -5.680 13.491 1.00 83.50 83 PRO A CA 1
ATOM 642 C C . PRO A 1 83 ? -10.936 -4.787 14.682 1.00 83.50 83 PRO A C 1
ATOM 644 O O . PRO A 1 83 ? -10.558 -5.269 15.749 1.00 83.50 83 PRO A O 1
ATOM 647 N N . GLY A 1 84 ? -11.025 -3.472 14.492 1.00 78.94 84 GLY A N 1
ATOM 648 C CA . GLY A 1 84 ? -10.718 -2.470 15.518 1.00 78.94 84 GLY A CA 1
ATOM 649 C C . GLY A 1 84 ? -9.534 -1.564 15.171 1.00 78.94 84 GLY A C 1
ATOM 650 O O . GLY A 1 84 ? -8.911 -1.692 14.116 1.00 78.94 84 GLY A O 1
ATOM 651 N N . GLU A 1 85 ? -9.232 -0.624 16.070 1.00 69.25 85 GLU A N 1
ATOM 652 C CA . GLU A 1 85 ? -8.279 0.473 15.824 1.00 69.25 85 GLU A CA 1
ATOM 653 C C . GLU A 1 85 ? -6.824 0.166 16.226 1.00 69.25 85 GLU A C 1
ATOM 655 O O . GLU A 1 85 ? -5.925 0.957 15.950 1.00 69.25 85 GLU A O 1
ATOM 660 N N . GLY A 1 86 ? -6.555 -1.001 16.823 1.00 81.31 86 GLY A N 1
ATOM 661 C CA . GLY A 1 86 ? -5.212 -1.374 17.284 1.00 81.31 86 GLY A CA 1
ATOM 662 C C . GLY A 1 86 ? -4.182 -1.510 16.156 1.00 81.31 86 GLY A C 1
ATOM 663 O O . GLY A 1 86 ? -4.530 -1.690 14.988 1.00 81.31 86 GLY A O 1
ATOM 664 N N . ALA A 1 87 ? -2.891 -1.458 16.483 1.00 87.88 87 ALA A N 1
ATOM 665 C CA . ALA A 1 87 ? -1.835 -1.667 15.495 1.00 87.88 87 ALA A CA 1
ATOM 666 C C . ALA A 1 87 ? -1.875 -3.096 14.912 1.00 87.88 87 ALA A C 1
ATOM 668 O O . ALA A 1 87 ? -2.123 -4.084 15.620 1.00 87.88 87 ALA A O 1
ATOM 669 N N . LEU A 1 88 ? -1.619 -3.196 13.606 1.00 91.25 88 LEU A N 1
ATOM 670 C CA . LEU A 1 88 ? -1.392 -4.472 12.931 1.00 91.25 88 LEU A CA 1
ATOM 671 C C . LEU A 1 88 ? 0.051 -4.912 13.167 1.00 91.25 88 LEU A C 1
ATOM 673 O O . LEU A 1 88 ? 0.985 -4.133 12.970 1.00 91.25 88 LEU A O 1
ATOM 677 N N . LEU A 1 89 ? 0.224 -6.164 13.570 1.00 91.94 89 LEU A N 1
ATOM 678 C CA . LEU A 1 89 ? 1.527 -6.776 13.797 1.00 91.94 89 LEU A CA 1
ATOM 679 C C . LEU A 1 89 ? 2.049 -7.435 12.511 1.00 91.94 89 LEU A C 1
ATOM 681 O O . LEU A 1 89 ? 1.263 -7.768 11.619 1.00 91.94 89 LEU A O 1
ATOM 685 N N . PRO A 1 90 ? 3.362 -7.710 12.405 1.00 91.19 90 PRO A N 1
ATOM 686 C CA . PRO A 1 90 ? 3.920 -8.454 11.272 1.00 91.19 90 PRO A CA 1
ATOM 687 C C . PRO A 1 90 ? 3.222 -9.801 11.007 1.00 91.19 90 PRO A C 1
ATOM 689 O O . PRO A 1 90 ? 3.035 -10.189 9.852 1.00 91.19 90 PRO A O 1
ATOM 692 N N . SER A 1 91 ? 2.784 -10.494 12.065 1.00 89.06 91 SER A N 1
ATOM 693 C CA . SER A 1 91 ? 2.016 -11.745 11.981 1.00 89.06 91 SER A CA 1
ATOM 694 C C . SER A 1 91 ? 0.673 -11.578 11.267 1.00 89.06 91 SER A C 1
ATOM 696 O O . SER A 1 91 ? 0.273 -12.463 10.508 1.00 89.06 91 SER A O 1
ATOM 698 N N . ASP A 1 92 ? 0.009 -10.436 11.458 1.00 90.88 92 ASP A N 1
ATOM 699 C CA . ASP A 1 92 ? -1.305 -10.141 10.880 1.00 90.88 92 ASP A CA 1
ATOM 700 C C . ASP A 1 92 ? -1.181 -9.987 9.357 1.00 90.88 92 ASP A C 1
ATOM 702 O O . ASP A 1 92 ? -1.936 -10.588 8.588 1.00 90.88 92 ASP A O 1
ATOM 706 N N . TYR A 1 93 ? -0.144 -9.272 8.907 1.00 89.62 93 TYR A N 1
ATOM 707 C CA . TYR A 1 93 ? 0.183 -9.138 7.487 1.00 89.62 93 TYR A CA 1
ATOM 708 C C . TYR A 1 93 ? 0.586 -10.471 6.850 1.00 89.62 93 TYR A C 1
ATOM 710 O O . TYR A 1 93 ? 0.167 -10.773 5.732 1.00 89.62 93 TYR A O 1
ATOM 718 N N . ALA A 1 94 ? 1.367 -11.300 7.548 1.00 87.12 94 ALA A N 1
ATOM 719 C CA . ALA A 1 94 ? 1.755 -12.615 7.043 1.00 87.12 94 ALA A CA 1
ATOM 720 C C . ALA A 1 94 ? 0.539 -13.543 6.866 1.00 87.12 94 ALA A C 1
ATOM 722 O O . ALA A 1 94 ? 0.420 -14.219 5.840 1.00 87.12 94 ALA A O 1
ATOM 723 N N . ALA A 1 95 ? -0.386 -13.554 7.829 1.00 86.81 95 ALA A N 1
ATOM 724 C CA . ALA A 1 95 ? -1.626 -14.320 7.736 1.00 86.81 95 ALA A CA 1
ATOM 725 C C . ALA A 1 95 ? -2.526 -13.818 6.593 1.00 86.81 95 ALA A C 1
ATOM 727 O O . ALA A 1 95 ? -3.021 -14.623 5.801 1.00 86.81 95 ALA A O 1
ATOM 728 N N . ALA A 1 96 ? -2.673 -12.497 6.450 1.00 88.62 96 ALA A N 1
ATOM 729 C CA . ALA A 1 96 ? -3.418 -11.878 5.356 1.00 88.62 96 ALA A CA 1
ATOM 730 C C . ALA A 1 96 ? -2.822 -12.223 3.980 1.00 88.62 96 ALA A C 1
ATOM 732 O O . ALA A 1 96 ? -3.551 -12.579 3.052 1.00 88.62 96 ALA A O 1
ATOM 733 N N . ALA A 1 97 ? -1.492 -12.195 3.847 1.00 87.12 97 ALA A N 1
ATOM 734 C CA . ALA A 1 97 ? -0.813 -12.572 2.612 1.00 87.12 97 ALA A CA 1
ATOM 735 C C . ALA A 1 97 ? -1.101 -14.031 2.224 1.00 87.12 97 ALA A C 1
ATOM 737 O O . ALA A 1 97 ? -1.444 -14.294 1.071 1.00 87.12 97 ALA A O 1
ATOM 738 N N . ARG A 1 98 ? -1.030 -14.963 3.187 1.00 85.00 98 ARG A N 1
ATOM 739 C CA . ARG A 1 98 ? -1.349 -16.387 2.970 1.00 85.00 98 ARG A CA 1
ATOM 740 C C . ARG A 1 98 ? -2.806 -16.589 2.554 1.00 85.00 98 ARG A C 1
ATOM 742 O O . ARG A 1 98 ? -3.079 -17.365 1.643 1.00 85.00 98 ARG A O 1
ATOM 749 N N . ALA A 1 99 ? -3.739 -15.876 3.183 1.00 84.19 99 ALA A N 1
ATOM 750 C CA . ALA A 1 99 ? -5.155 -15.951 2.829 1.00 84.19 99 ALA A CA 1
ATOM 751 C C . ALA A 1 99 ? -5.413 -15.456 1.394 1.00 84.19 99 ALA A C 1
ATOM 753 O O . ALA A 1 99 ? -6.116 -16.110 0.625 1.00 84.19 99 ALA A O 1
ATOM 754 N N . LEU A 1 100 ? -4.794 -14.338 1.001 1.00 83.56 100 LEU A N 1
ATOM 755 C CA . LEU A 1 100 ? -4.916 -13.791 -0.355 1.00 83.56 100 LEU A CA 1
ATOM 756 C C . LEU A 1 100 ? -4.280 -14.709 -1.414 1.00 83.56 100 LEU A C 1
ATOM 758 O O . LEU A 1 100 ? -4.817 -14.822 -2.515 1.00 83.56 100 LEU A O 1
ATOM 762 N N . GLN A 1 101 ? -3.184 -15.400 -1.079 1.00 81.25 101 GLN A N 1
ATOM 763 C CA . GLN A 1 101 ? -2.572 -16.420 -1.941 1.00 81.25 101 GLN A CA 1
ATOM 764 C C . GLN A 1 101 ? -3.519 -17.595 -2.204 1.00 81.25 101 GLN A C 1
ATOM 766 O O . GLN A 1 101 ? -3.707 -17.969 -3.358 1.00 81.25 101 GLN A O 1
ATOM 771 N N . ARG A 1 102 ? -4.161 -18.145 -1.162 1.00 76.69 102 ARG A N 1
ATOM 772 C CA . ARG A 1 102 ? -5.116 -19.265 -1.305 1.00 76.69 102 ARG A CA 1
ATOM 773 C C . ARG A 1 102 ? -6.303 -18.922 -2.207 1.00 76.69 102 ARG A C 1
ATOM 775 O O . ARG A 1 102 ? -6.803 -19.785 -2.912 1.00 76.69 102 ARG A O 1
ATOM 782 N N . ARG A 1 103 ? -6.717 -17.651 -2.230 1.00 75.25 103 ARG A N 1
ATOM 783 C CA . ARG A 1 103 ? -7.800 -17.135 -3.088 1.00 75.25 103 ARG A CA 1
ATOM 784 C C . ARG A 1 103 ? -7.365 -16.852 -4.536 1.00 75.25 103 ARG A C 1
ATOM 786 O O . ARG A 1 103 ? -8.118 -16.227 -5.275 1.00 75.25 103 ARG A O 1
ATOM 793 N N . GLY A 1 104 ? -6.138 -17.215 -4.927 1.00 67.19 104 GLY A N 1
ATOM 794 C CA . GLY A 1 104 ? -5.598 -16.960 -6.267 1.00 67.19 104 GLY A CA 1
ATOM 795 C C . GLY A 1 104 ? -5.321 -15.483 -6.573 1.00 67.19 104 GLY A C 1
ATOM 796 O O . GLY A 1 104 ? -5.034 -15.137 -7.714 1.00 67.19 104 GLY A O 1
ATOM 797 N N . ARG A 1 105 ? -5.381 -14.593 -5.571 1.00 63.00 105 ARG A N 1
ATOM 798 C CA . ARG A 1 105 ? -5.201 -13.139 -5.754 1.00 63.00 105 ARG A CA 1
ATOM 799 C C . ARG A 1 105 ? -3.747 -12.676 -5.651 1.00 63.00 105 ARG A C 1
ATOM 801 O O . ARG A 1 105 ? -3.463 -11.489 -5.763 1.00 63.00 105 ARG A O 1
ATOM 808 N N . VAL A 1 106 ? -2.816 -13.600 -5.413 1.00 58.88 106 VAL A N 1
ATOM 809 C CA . VAL A 1 106 ? -1.377 -13.324 -5.309 1.00 58.88 106 VAL A CA 1
ATOM 810 C C . VAL A 1 106 ? -0.624 -14.471 -5.949 1.00 58.88 106 VAL A C 1
ATOM 812 O O . VAL A 1 106 ? -0.734 -15.608 -5.490 1.00 58.88 106 VAL A O 1
ATOM 815 N N . GLN A 1 107 ? 0.170 -14.181 -6.976 1.00 53.19 107 GLN A N 1
ATOM 816 C CA . GLN A 1 107 ? 1.061 -15.188 -7.539 1.00 53.19 107 GLN A CA 1
ATOM 817 C C . GLN A 1 107 ? 2.187 -15.509 -6.549 1.00 53.19 107 GLN A C 1
ATOM 819 O O . GLN A 1 107 ? 2.793 -14.618 -5.948 1.00 53.19 107 GLN A O 1
ATOM 824 N N . VAL A 1 108 ? 2.462 -16.800 -6.363 1.00 51.84 108 VAL A N 1
ATOM 825 C CA . VAL A 1 108 ? 3.596 -17.278 -5.568 1.00 51.84 108 VAL A CA 1
ATOM 826 C C . VAL A 1 108 ? 4.866 -17.012 -6.371 1.00 51.84 108 VAL A C 1
ATOM 828 O O . VAL A 1 108 ? 5.159 -17.721 -7.331 1.00 51.84 108 VAL A O 1
ATOM 831 N N . VAL A 1 109 ? 5.621 -15.978 -5.999 1.00 41.19 109 VAL A N 1
ATOM 832 C CA . VAL A 1 109 ? 6.937 -15.723 -6.596 1.00 41.19 109 VAL A CA 1
ATOM 833 C C . VAL A 1 109 ? 7.954 -16.624 -5.896 1.00 41.19 109 VAL A C 1
ATOM 835 O O . VAL A 1 109 ? 8.295 -16.408 -4.734 1.00 41.19 109 VAL A O 1
ATOM 838 N N . GLY A 1 110 ? 8.392 -17.668 -6.600 1.00 41.97 110 GLY A N 1
ATOM 839 C CA . GLY A 1 110 ? 9.412 -18.613 -6.147 1.00 41.97 110 GLY A CA 1
ATOM 840 C C . GLY A 1 110 ? 8.864 -20.022 -5.930 1.00 41.97 110 GLY A C 1
ATOM 841 O O . GLY A 1 110 ? 8.186 -20.307 -4.943 1.00 41.97 110 GLY A O 1
ATOM 842 N N . SER A 1 111 ? 9.247 -20.936 -6.821 1.00 43.97 111 SER A N 1
ATOM 843 C CA . SER A 1 111 ? 9.025 -22.387 -6.733 1.00 43.97 111 SER A CA 1
ATOM 844 C C . SER A 1 111 ? 9.529 -23.018 -5.423 1.00 43.97 111 SER A C 1
ATOM 846 O O . SER A 1 111 ? 9.108 -24.118 -5.081 1.00 43.97 111 SER A O 1
ATOM 848 N N . HIS A 1 112 ? 10.361 -22.309 -4.655 1.00 47.72 112 HIS A N 1
ATOM 849 C CA . HIS A 1 112 ? 10.974 -22.759 -3.397 1.00 47.72 112 HIS A CA 1
ATOM 850 C C . HIS A 1 112 ? 10.205 -22.322 -2.132 1.00 47.72 112 HIS A C 1
ATOM 852 O O . HIS A 1 112 ? 10.545 -22.749 -1.032 1.00 47.72 112 HIS A O 1
ATOM 858 N N . LYS A 1 113 ? 9.176 -21.469 -2.266 1.00 43.56 113 LYS A N 1
ATOM 859 C CA . LYS A 1 113 ? 8.283 -21.034 -1.171 1.00 43.56 113 LYS A CA 1
ATOM 860 C C . LYS A 1 113 ? 6.808 -21.280 -1.491 1.00 43.56 113 LYS A C 1
ATOM 862 O O . LYS A 1 113 ? 5.938 -20.556 -1.005 1.00 43.56 113 LYS A O 1
ATOM 867 N N . LYS A 1 114 ? 6.497 -22.312 -2.282 1.00 45.78 114 LYS A N 1
ATOM 868 C CA . LYS A 1 114 ? 5.149 -22.885 -2.220 1.00 45.78 114 LYS A CA 1
ATOM 869 C C . LYS A 1 114 ? 4.902 -23.272 -0.753 1.00 45.78 114 LYS A C 1
ATOM 871 O O . LYS A 1 114 ? 5.726 -24.002 -0.197 1.00 45.78 114 LYS A O 1
ATOM 876 N N . PRO A 1 115 ? 3.815 -22.820 -0.100 1.00 47.19 115 PRO A N 1
ATOM 877 C CA . PRO A 1 115 ? 3.287 -23.590 1.014 1.00 47.19 115 PRO A CA 1
ATOM 878 C C . PRO A 1 115 ? 3.097 -24.998 0.453 1.00 47.19 115 PRO A C 1
ATOM 880 O O . PRO A 1 115 ? 2.468 -25.136 -0.598 1.00 47.19 115 PRO A O 1
ATOM 883 N N . ARG A 1 116 ? 3.715 -26.017 1.059 1.00 45.00 116 ARG A N 1
ATOM 884 C CA . ARG A 1 116 ? 3.401 -27.401 0.698 1.00 45.00 116 ARG A CA 1
ATOM 885 C C . ARG A 1 116 ? 1.888 -27.529 0.864 1.00 45.00 116 ARG A C 1
ATOM 887 O O . ARG A 1 116 ? 1.397 -27.444 1.985 1.00 45.00 116 ARG A O 1
ATOM 894 N N . LEU A 1 117 ? 1.169 -27.630 -0.252 1.00 49.56 117 LEU A N 1
ATOM 895 C CA . LEU A 1 117 ? -0.268 -27.901 -0.254 1.00 49.56 117 LEU A CA 1
ATOM 896 C C . LEU A 1 117 ? -0.553 -29.304 0.316 1.00 49.56 117 LEU A C 1
ATOM 898 O O . LEU A 1 117 ? -1.689 -29.580 0.664 1.00 49.56 117 LEU A O 1
ATOM 902 N N . ASP A 1 118 ? 0.498 -30.109 0.516 1.00 48.59 118 ASP A N 1
ATOM 903 C CA . ASP A 1 118 ? 0.479 -31.435 1.144 1.00 48.59 118 ASP A CA 1
ATOM 904 C C . ASP A 1 118 ? 0.963 -31.428 2.612 1.00 48.59 118 ASP A C 1
ATOM 906 O O . ASP A 1 118 ? 1.339 -32.461 3.163 1.00 48.59 118 ASP A O 1
ATOM 910 N N . GLY A 1 119 ? 1.033 -30.261 3.264 1.00 49.47 119 GLY A N 1
ATOM 911 C CA . GLY A 1 119 ? 1.136 -30.211 4.728 1.00 49.47 119 GLY A CA 1
ATOM 912 C C . GLY A 1 119 ? -0.194 -30.638 5.362 1.00 49.47 119 GLY A C 1
ATOM 913 O O . GLY A 1 119 ? -1.228 -30.425 4.726 1.00 49.47 119 GLY A O 1
ATOM 914 N N . PRO A 1 120 ? -0.201 -31.224 6.579 1.00 40.94 120 PRO A N 1
ATOM 915 C CA . PRO A 1 120 ? -1.437 -31.691 7.202 1.00 40.94 120 PRO A CA 1
ATOM 916 C C . PRO A 1 120 ? -2.462 -30.560 7.197 1.00 40.94 120 PRO A C 1
ATOM 918 O O . PRO A 1 120 ? -2.108 -29.408 7.478 1.00 40.94 120 PRO A O 1
ATOM 921 N N . ALA A 1 121 ? -3.694 -30.893 6.804 1.00 46.16 121 ALA A N 1
ATOM 922 C CA . ALA A 1 121 ? -4.782 -29.938 6.692 1.00 46.16 121 ALA A CA 1
ATOM 923 C C . ALA A 1 121 ? -4.813 -29.073 7.956 1.00 46.16 121 ALA A C 1
ATOM 925 O O . ALA A 1 121 ? -4.875 -29.585 9.075 1.00 46.16 121 ALA A O 1
ATOM 926 N N . VAL A 1 122 ? -4.713 -27.754 7.779 1.00 48.25 122 VAL A N 1
ATOM 927 C CA . VAL A 1 122 ? -5.073 -26.834 8.853 1.00 48.25 122 VAL A CA 1
ATOM 928 C C . VAL A 1 122 ? -6.581 -26.961 8.948 1.00 48.25 122 VAL A C 1
ATOM 930 O O . VAL A 1 122 ? -7.287 -26.362 8.144 1.00 48.25 122 VAL A O 1
ATOM 933 N N . VAL A 1 123 ? -7.030 -27.832 9.847 1.00 41.72 123 VAL A N 1
ATOM 934 C CA . VAL A 1 123 ? -8.435 -27.977 10.207 1.00 41.72 123 VAL A CA 1
ATOM 935 C C . VAL A 1 123 ? -8.872 -26.600 10.691 1.00 41.72 123 VAL A C 1
ATOM 937 O O . VAL A 1 123 ? -8.276 -26.059 11.630 1.00 41.72 123 VAL A O 1
ATOM 940 N N . ASP A 1 124 ? -9.815 -25.980 9.985 1.00 44.62 124 ASP A N 1
ATOM 941 C CA . ASP A 1 124 ? -10.443 -24.765 10.482 1.00 44.62 124 ASP A CA 1
ATOM 942 C C . ASP A 1 124 ? -11.109 -25.134 11.814 1.00 44.62 124 ASP A C 1
ATOM 944 O O . ASP A 1 124 ? -11.813 -26.137 11.919 1.00 44.62 124 ASP A O 1
ATOM 948 N N . ALA A 1 125 ? -10.840 -24.353 12.861 1.00 48.00 125 ALA A N 1
ATOM 949 C CA . ALA A 1 125 ? -11.342 -24.622 14.211 1.00 48.00 125 ALA A CA 1
ATOM 950 C C . ALA A 1 125 ? -12.884 -24.587 14.312 1.00 48.00 125 ALA A C 1
ATOM 952 O O . ALA A 1 125 ? -13.424 -24.942 15.354 1.00 48.00 125 ALA A O 1
ATOM 953 N N . ASP A 1 126 ? -13.571 -24.208 13.232 1.00 50.22 126 ASP A N 1
ATOM 954 C CA . ASP A 1 126 ? -15.028 -24.231 13.098 1.00 50.22 126 ASP A CA 1
ATOM 955 C C . ASP A 1 126 ? -15.582 -25.595 12.623 1.00 50.22 126 ASP A C 1
ATOM 957 O O . ASP A 1 126 ? -16.795 -25.765 12.586 1.00 50.22 126 ASP A O 1
ATOM 961 N N . GLU A 1 127 ? -14.736 -26.585 12.300 1.00 41.44 127 GLU A N 1
ATOM 962 C CA . GLU A 1 127 ? -15.162 -27.969 11.989 1.00 41.44 127 GLU A CA 1
ATOM 963 C C . GLU A 1 127 ? -15.082 -28.929 13.198 1.00 41.44 127 GLU A C 1
ATOM 965 O O . GLU A 1 127 ? -15.210 -30.143 13.044 1.00 41.44 127 GLU A O 1
ATOM 970 N N . LEU A 1 128 ? -14.866 -28.412 14.415 1.00 43.16 128 LEU A N 1
ATOM 971 C CA . LEU A 1 128 ? -14.755 -29.209 15.651 1.00 43.16 128 LEU A CA 1
ATOM 972 C C . LEU A 1 128 ? -15.868 -28.938 16.681 1.00 43.16 128 LEU A C 1
ATOM 974 O O . LEU A 1 128 ? -15.665 -29.173 17.875 1.00 43.16 128 LEU A O 1
ATOM 978 N N . LEU A 1 129 ? -17.045 -28.489 16.235 1.00 37.75 129 LEU A N 1
ATOM 979 C CA . LEU A 1 129 ? -18.264 -28.432 17.054 1.00 37.75 129 LEU A CA 1
ATOM 980 C C . LEU A 1 129 ? -19.409 -29.216 16.412 1.00 37.75 129 LEU A C 1
ATOM 982 O O . LEU A 1 129 ? -19.728 -28.934 15.237 1.00 37.75 129 LEU A O 1
#

InterPro domains:
  IPR006809 TAFII28-like protein domain [PF04719] (18-93)
  IPR009072 Histone-fold [G3DSA:1.10.20.10] (22-107)
  IPR009072 Histone-fold [SSF47113] (23-105)
  IPR045127 Transcription initiation factor TFIID subunit 11-like [PTHR13218] (3-116)